Protein AF-A0A090WYJ0-F1 (afdb_monomer_lite)

Structure (mmCIF, N/CA/C/O backbone):
data_AF-A0A090WYJ0-F1
#
_entry.id   AF-A0A090WYJ0-F1
#
loop_
_atom_site.group_PDB
_atom_site.id
_atom_site.type_symbol
_atom_site.label_atom_id
_atom_site.label_alt_id
_atom_site.label_comp_id
_atom_site.label_asym_id
_atom_site.label_entity_id
_atom_site.label_seq_id
_atom_site.pdbx_PDB_ins_code
_atom_site.Cartn_x
_atom_site.Cartn_y
_atom_site.Cartn_z
_atom_site.occupancy
_atom_site.B_iso_or_equiv
_atom_site.auth_seq_id
_atom_site.auth_comp_id
_atom_site.auth_asym_id
_atom_site.auth_atom_id
_atom_site.pdbx_PDB_model_num
ATOM 1 N N . MET A 1 1 ? -16.079 -1.751 -13.961 1.00 79.25 1 MET A N 1
ATOM 2 C CA . MET A 1 1 ? -15.359 -2.997 -13.601 1.00 79.25 1 MET A CA 1
ATOM 3 C C . MET A 1 1 ? -13.976 -2.729 -13.019 1.00 79.25 1 MET A C 1
ATOM 5 O O . MET A 1 1 ? -13.854 -2.865 -11.814 1.00 79.25 1 MET A O 1
ATOM 9 N N . LYS A 1 2 ? -12.963 -2.288 -13.786 1.00 89.62 2 LYS A N 1
ATOM 10 C CA . LYS A 1 2 ? -11.588 -2.094 -13.260 1.00 89.62 2 LYS A CA 1
ATOM 11 C C . LYS A 1 2 ? -11.513 -1.202 -12.009 1.00 89.62 2 LYS A C 1
ATOM 13 O O . LYS A 1 2 ? -10.963 -1.617 -10.999 1.00 89.62 2 LYS A O 1
ATOM 18 N N . ALA A 1 3 ? -12.135 -0.022 -12.050 1.00 92.62 3 ALA A N 1
ATOM 19 C CA . ALA A 1 3 ? -12.154 0.912 -10.918 1.00 92.62 3 ALA A CA 1
ATOM 20 C C . ALA A 1 3 ? -12.831 0.340 -9.657 1.00 92.62 3 ALA A C 1
ATOM 22 O O . ALA A 1 3 ? -12.442 0.658 -8.539 1.00 92.62 3 ALA A O 1
ATOM 23 N N . GLU A 1 4 ? -13.828 -0.524 -9.829 1.00 95.94 4 GLU A N 1
ATOM 24 C CA . GLU A 1 4 ? -14.573 -1.115 -8.717 1.00 95.94 4 GLU A CA 1
ATOM 25 C C . GLU A 1 4 ? -13.791 -2.249 -8.054 1.00 95.94 4 GLU A C 1
ATOM 27 O O . GLU A 1 4 ? -13.733 -2.318 -6.830 1.00 95.94 4 GLU A O 1
ATOM 32 N N . VAL A 1 5 ? -13.080 -3.048 -8.857 1.00 95.56 5 VAL A N 1
ATOM 33 C CA . VAL A 1 5 ? -12.118 -4.040 -8.361 1.00 95.56 5 VAL A CA 1
ATOM 34 C C . VAL A 1 5 ? -10.970 -3.356 -7.619 1.00 95.56 5 VAL A C 1
ATOM 36 O O . VAL A 1 5 ? -10.641 -3.772 -6.514 1.00 95.56 5 VAL A O 1
ATOM 39 N N . LEU A 1 6 ? -10.410 -2.267 -8.160 1.00 96.19 6 LEU A N 1
ATOM 40 C CA . LEU A 1 6 ? -9.384 -1.476 -7.464 1.00 96.19 6 LEU A CA 1
ATOM 41 C C . LEU A 1 6 ? -9.901 -0.932 -6.128 1.00 96.19 6 LEU A C 1
ATOM 43 O O . LEU A 1 6 ? -9.221 -1.026 -5.109 1.00 96.19 6 LEU A O 1
ATOM 47 N N . LYS A 1 7 ? -11.130 -0.405 -6.104 1.00 96.75 7 LYS A N 1
ATOM 48 C CA . LYS A 1 7 ? -11.761 0.081 -4.873 1.00 96.75 7 LYS A CA 1
ATOM 49 C C . LYS A 1 7 ? -11.944 -1.041 -3.851 1.00 96.75 7 LYS A C 1
ATOM 51 O O . LYS A 1 7 ? -11.660 -0.838 -2.671 1.00 96.75 7 LYS A O 1
ATOM 56 N N . GLN A 1 8 ? -12.396 -2.216 -4.282 1.00 96.88 8 GLN A N 1
ATOM 57 C CA . GLN A 1 8 ? -12.573 -3.375 -3.410 1.00 96.88 8 GLN A CA 1
ATOM 58 C C . GLN A 1 8 ? -11.232 -3.892 -2.874 1.00 96.88 8 GLN A C 1
ATOM 60 O O . GLN A 1 8 ? -11.124 -4.151 -1.677 1.00 96.88 8 GLN A O 1
ATOM 65 N N . ALA A 1 9 ? -10.205 -3.971 -3.723 1.00 95.56 9 ALA A N 1
ATOM 66 C CA . ALA A 1 9 ? -8.863 -4.397 -3.343 1.00 95.56 9 ALA A CA 1
ATOM 67 C C . ALA A 1 9 ? -8.244 -3.451 -2.301 1.00 95.56 9 ALA A C 1
ATOM 69 O O . ALA A 1 9 ? -7.809 -3.905 -1.247 1.00 95.56 9 ALA A O 1
ATOM 70 N N . ASN A 1 10 ? -8.305 -2.135 -2.529 1.00 97.00 10 ASN A N 1
ATOM 71 C CA . ASN A 1 10 ? -7.827 -1.149 -1.556 1.00 97.00 10 ASN A CA 1
ATOM 72 C C . ASN A 1 10 ? -8.656 -1.157 -0.256 1.00 97.00 10 ASN A C 1
ATOM 74 O O . ASN A 1 10 ? -8.104 -1.010 0.831 1.00 97.00 10 ASN A O 1
ATOM 78 N N . SER A 1 11 ? -9.971 -1.402 -0.330 1.00 96.75 11 SER A N 1
ATOM 79 C CA . SER A 1 11 ? -10.820 -1.526 0.870 1.00 96.75 11 SER A CA 1
ATOM 80 C C . SER A 1 11 ? -10.462 -2.747 1.724 1.00 96.75 11 SER A C 1
ATOM 82 O O . SER A 1 11 ? -10.577 -2.693 2.948 1.00 96.75 11 SER A O 1
ATOM 84 N N . ALA A 1 12 ? -10.003 -3.836 1.100 1.00 95.94 12 ALA A N 1
ATOM 85 C CA . ALA A 1 12 ? -9.545 -5.033 1.803 1.00 95.94 12 ALA A CA 1
ATOM 86 C C . ALA A 1 12 ? -8.237 -4.806 2.586 1.00 95.94 12 ALA A C 1
ATOM 88 O O . ALA A 1 12 ? -7.931 -5.567 3.500 1.00 95.94 12 ALA A O 1
ATOM 89 N N . CYS A 1 13 ? -7.487 -3.745 2.276 1.00 95.44 13 CYS A N 1
ATOM 90 C CA . CYS A 1 13 ? -6.263 -3.368 2.981 1.00 95.44 13 CYS A CA 1
ATOM 91 C C . CYS A 1 13 ? -6.509 -2.542 4.258 1.00 95.44 13 CYS A C 1
ATOM 93 O O . CYS A 1 13 ? -5.545 -2.169 4.931 1.00 95.44 13 CYS A O 1
ATOM 95 N N . LYS A 1 14 ? -7.766 -2.265 4.622 1.00 96.62 14 LYS A N 1
ATOM 96 C CA . LYS A 1 14 ? -8.106 -1.507 5.831 1.00 96.62 14 LYS A CA 1
ATOM 97 C C . LYS A 1 14 ? -7.654 -2.229 7.108 1.00 96.62 14 LYS A C 1
ATOM 99 O O . LYS A 1 14 ? -7.837 -3.432 7.259 1.00 96.62 14 LYS A O 1
ATOM 104 N N . ASN A 1 15 ? -7.115 -1.465 8.047 1.00 96.62 15 ASN A N 1
ATOM 105 C CA . ASN A 1 15 ? -6.467 -1.856 9.295 1.00 96.62 15 ASN A CA 1
ATOM 106 C C . ASN A 1 15 ? -5.259 -2.787 9.113 1.00 96.62 15 ASN A C 1
ATOM 108 O O . ASN A 1 15 ? -4.957 -3.597 9.989 1.00 96.62 15 ASN A O 1
ATOM 112 N N . THR A 1 16 ? -4.563 -2.690 7.979 1.00 97.31 16 THR A N 1
ATOM 113 C CA . THR A 1 16 ? -3.348 -3.474 7.714 1.00 97.31 16 THR A CA 1
ATOM 114 C C . THR A 1 16 ? -2.104 -2.587 7.658 1.00 97.31 16 THR A C 1
ATOM 116 O O . THR A 1 16 ? -2.172 -1.353 7.675 1.00 97.31 16 THR A O 1
ATOM 119 N N . LEU A 1 17 ? -0.932 -3.219 7.542 1.00 95.75 17 LEU A N 1
ATOM 120 C CA . LEU A 1 17 ? 0.316 -2.499 7.299 1.00 95.75 17 LEU A CA 1
ATOM 121 C C . LEU A 1 17 ? 0.277 -1.713 5.975 1.00 95.75 17 LEU A C 1
ATOM 123 O O . LEU A 1 17 ? 0.839 -0.624 5.906 1.00 95.75 17 LEU A O 1
ATOM 127 N N . MET A 1 18 ? -0.434 -2.221 4.961 1.00 96.12 18 MET A N 1
ATOM 128 C CA . MET A 1 18 ? -0.593 -1.538 3.672 1.00 96.12 18 MET A CA 1
ATOM 129 C C . MET A 1 18 ? -1.261 -0.171 3.855 1.00 96.12 18 MET A C 1
ATOM 131 O O . MET A 1 18 ? -0.768 0.818 3.328 1.00 96.12 18 MET A O 1
ATOM 135 N N . GLU A 1 19 ? -2.313 -0.084 4.678 1.00 95.81 19 GLU A N 1
ATOM 136 C CA . GLU A 1 19 ? -2.942 1.201 5.015 1.00 95.81 19 GLU A CA 1
ATOM 137 C C . GLU A 1 19 ? -2.005 2.088 5.843 1.00 95.81 19 GLU A C 1
ATOM 139 O O . GLU A 1 19 ? -1.846 3.268 5.542 1.00 95.81 19 GLU A O 1
ATOM 144 N N . THR A 1 20 ? -1.327 1.525 6.849 1.00 94.50 20 THR A N 1
ATOM 145 C CA . THR A 1 20 ? -0.395 2.278 7.716 1.00 94.50 20 THR A CA 1
ATOM 146 C C . THR A 1 20 ? 0.709 2.986 6.922 1.00 94.50 20 THR A C 1
ATOM 148 O O . THR A 1 20 ? 1.128 4.096 7.280 1.00 94.50 20 THR A O 1
ATOM 151 N N . LEU A 1 21 ? 1.176 2.337 5.853 1.00 95.50 21 LEU A N 1
ATOM 152 C CA . LEU A 1 21 ? 2.204 2.830 4.939 1.00 95.50 21 LEU A CA 1
ATOM 153 C C . LEU A 1 21 ? 1.630 3.583 3.726 1.00 95.50 21 LEU A C 1
ATOM 155 O O . LEU A 1 21 ? 2.401 4.032 2.884 1.00 95.50 21 LEU A O 1
ATOM 159 N N . HIS A 1 22 ? 0.309 3.770 3.652 1.00 95.38 22 HIS A N 1
ATOM 160 C CA . HIS A 1 22 ? -0.393 4.417 2.536 1.00 95.38 22 HIS A CA 1
ATOM 161 C C . HIS A 1 22 ? -0.088 3.771 1.175 1.00 95.38 22 HIS A C 1
ATOM 163 O O . HIS A 1 22 ? 0.107 4.460 0.174 1.00 95.38 22 HIS A O 1
ATOM 169 N N . ILE A 1 23 ? -0.019 2.441 1.143 1.00 96.38 23 ILE A N 1
ATOM 170 C CA . ILE A 1 23 ? 0.148 1.680 -0.091 1.00 96.38 23 ILE A CA 1
ATOM 171 C C . ILE A 1 23 ? -1.206 1.585 -0.797 1.00 96.38 23 ILE A C 1
ATOM 173 O O . ILE A 1 23 ? -2.177 1.100 -0.220 1.00 96.38 23 ILE A O 1
ATOM 177 N N . GLU A 1 24 ? -1.253 2.007 -2.058 1.00 97.06 24 GLU A N 1
ATOM 178 C CA . GLU A 1 24 ? -2.455 1.990 -2.893 1.00 97.06 24 GLU A CA 1
ATOM 179 C C . GLU A 1 24 ? -2.224 1.136 -4.139 1.00 97.06 24 GLU A C 1
ATOM 181 O O . GLU A 1 24 ? -1.283 1.370 -4.899 1.00 97.06 24 GLU A O 1
ATOM 186 N N . ILE A 1 25 ? -3.102 0.162 -4.380 1.00 97.69 25 ILE A N 1
ATOM 187 C CA . ILE A 1 25 ? -3.145 -0.588 -5.636 1.00 97.69 25 ILE A CA 1
ATOM 188 C C . ILE A 1 25 ? -3.737 0.330 -6.706 1.00 97.69 25 ILE A C 1
ATOM 190 O O . ILE A 1 25 ? -4.882 0.769 -6.587 1.00 97.69 25 ILE A O 1
ATOM 194 N N . VAL A 1 26 ? -2.967 0.591 -7.762 1.00 97.19 26 VAL A N 1
ATOM 195 C CA . VAL A 1 26 ? -3.338 1.534 -8.832 1.00 97.19 26 VAL A CA 1
ATOM 196 C C . VAL A 1 26 ? -3.607 0.851 -10.165 1.00 97.19 26 VAL A C 1
ATOM 198 O O . VAL A 1 26 ? -4.311 1.409 -11.005 1.00 97.19 26 VAL A O 1
ATOM 201 N N . ASP A 1 27 ? -3.065 -0.350 -10.374 1.00 97.50 27 ASP A N 1
ATOM 202 C CA . ASP A 1 27 ? -3.287 -1.105 -11.600 1.00 97.50 27 ASP A CA 1
ATOM 203 C C . ASP A 1 27 ? -3.123 -2.613 -11.388 1.00 97.50 27 ASP A C 1
ATOM 205 O O . ASP A 1 27 ? -2.446 -3.062 -10.463 1.00 97.50 27 ASP A O 1
ATOM 209 N N . PHE A 1 28 ? -3.733 -3.395 -12.268 1.00 96.94 28 PHE A N 1
ATOM 210 C CA . PHE A 1 28 ? -3.584 -4.838 -12.349 1.00 96.94 28 PHE A CA 1
ATOM 211 C C . PHE A 1 28 ? -3.861 -5.323 -13.774 1.00 96.94 28 PHE A C 1
ATOM 213 O O . PHE A 1 28 ? -4.585 -4.686 -14.545 1.00 96.94 28 PHE A O 1
ATOM 220 N N . GLY A 1 29 ? -3.314 -6.489 -14.092 1.00 95.00 29 GLY A N 1
ATOM 221 C CA . GLY A 1 29 ? -3.604 -7.238 -15.308 1.00 95.00 29 GLY A CA 1
ATOM 222 C C . GLY A 1 29 ? -3.480 -8.730 -15.042 1.00 95.00 29 GLY A C 1
ATOM 223 O O . GLY A 1 29 ? -3.310 -9.147 -13.898 1.00 95.00 29 GLY A O 1
ATOM 224 N N . ASP A 1 30 ? -3.529 -9.537 -16.095 1.00 95.38 30 ASP A N 1
ATOM 225 C CA . ASP A 1 30 ? -3.648 -10.995 -15.953 1.00 95.38 30 ASP A CA 1
ATOM 226 C C . ASP A 1 30 ? -2.474 -11.639 -15.197 1.00 95.38 30 ASP A C 1
ATOM 228 O O . ASP A 1 30 ? -2.652 -12.653 -14.531 1.00 95.38 30 ASP A O 1
ATOM 232 N N . ASN A 1 31 ? -1.287 -11.024 -15.253 1.00 96.94 31 ASN A N 1
ATOM 233 C CA . ASN A 1 31 ? -0.057 -11.537 -14.640 1.00 96.94 31 ASN A CA 1
ATOM 234 C C . ASN A 1 31 ? 0.701 -10.483 -13.813 1.00 96.94 31 ASN A C 1
ATOM 236 O O . ASN A 1 31 ? 1.892 -10.654 -13.551 1.00 96.94 31 ASN A O 1
ATOM 240 N N . PHE A 1 32 ? 0.065 -9.365 -13.443 1.00 96.75 32 PHE A N 1
ATOM 241 C CA . PHE A 1 32 ? 0.739 -8.316 -12.674 1.00 96.75 32 PHE A CA 1
ATOM 242 C C . PHE A 1 32 ? -0.195 -7.545 -11.740 1.00 96.75 32 PHE A C 1
ATOM 244 O O . PHE A 1 32 ? -1.399 -7.431 -11.972 1.00 96.75 32 PHE A O 1
ATOM 251 N N . LEU A 1 33 ? 0.411 -6.936 -10.721 1.00 96.25 33 LEU A N 1
ATOM 252 C CA . LEU A 1 33 ? -0.218 -5.995 -9.803 1.00 96.25 33 LEU A CA 1
ATOM 253 C C . LEU A 1 33 ? 0.735 -4.816 -9.579 1.00 96.25 33 LEU A C 1
ATOM 255 O O . LEU A 1 33 ? 1.914 -5.027 -9.297 1.00 96.25 33 LEU A O 1
ATOM 259 N N . ILE A 1 34 ? 0.236 -3.587 -9.703 1.00 97.62 34 ILE A N 1
ATOM 260 C CA . ILE A 1 34 ? 1.006 -2.359 -9.474 1.00 97.62 34 ILE A CA 1
ATOM 261 C C . ILE A 1 34 ? 0.406 -1.613 -8.287 1.00 97.62 34 ILE A C 1
ATOM 263 O O . ILE A 1 34 ? -0.792 -1.320 -8.257 1.00 97.62 34 ILE A O 1
ATOM 267 N 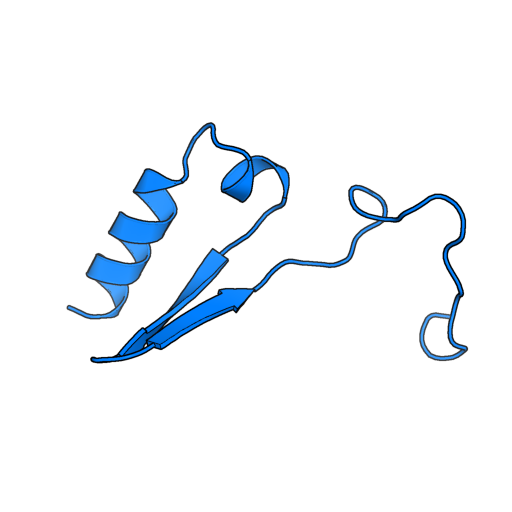N . ALA A 1 35 ? 1.265 -1.247 -7.339 1.00 97.56 35 ALA A N 1
ATOM 268 C CA . ALA A 1 35 ? 0.917 -0.406 -6.205 1.00 97.56 35 ALA A CA 1
ATOM 269 C C . ALA A 1 35 ? 1.897 0.765 -6.061 1.00 97.56 35 ALA A C 1
ATOM 271 O O . ALA A 1 35 ? 3.050 0.684 -6.489 1.00 97.56 35 ALA A O 1
ATOM 272 N N . LYS A 1 36 ? 1.4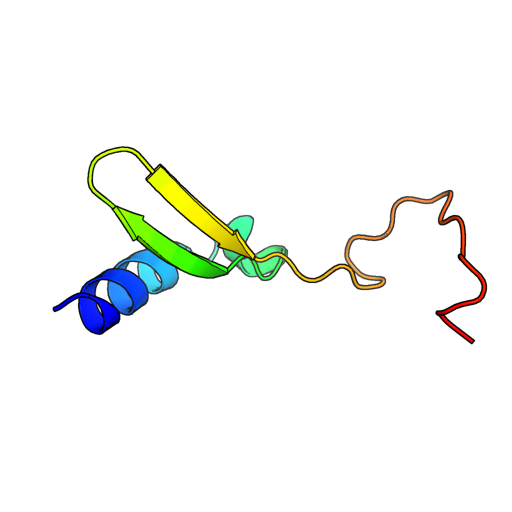32 1.858 -5.457 1.00 97.00 36 LYS A N 1
ATOM 273 C CA . LYS A 1 36 ? 2.235 3.033 -5.105 1.00 97.00 36 LYS A CA 1
ATOM 274 C C . LYS A 1 36 ? 2.351 3.139 -3.593 1.00 97.00 36 LYS A C 1
ATOM 276 O O . LYS A 1 36 ? 1.399 2.836 -2.888 1.00 97.00 36 LYS A O 1
ATOM 281 N N . MET A 1 37 ? 3.497 3.610 -3.114 1.00 96.25 37 MET A N 1
ATOM 282 C CA . MET A 1 37 ? 3.736 3.930 -1.707 1.00 96.25 37 MET A CA 1
ATOM 283 C C . MET A 1 37 ? 4.433 5.292 -1.634 1.00 96.25 37 MET A C 1
ATOM 285 O O . MET A 1 37 ? 5.480 5.453 -2.267 1.00 96.25 37 MET A O 1
ATOM 289 N N . PRO A 1 38 ? 3.890 6.282 -0.909 1.00 93.94 38 PRO A N 1
ATOM 290 C CA . PRO A 1 38 ? 4.523 7.586 -0.802 1.00 93.94 38 PRO A CA 1
ATOM 291 C C . PRO A 1 38 ? 5.731 7.525 0.140 1.00 93.94 38 PRO A C 1
ATOM 293 O O . PRO A 1 38 ? 5.633 7.053 1.274 1.00 93.94 3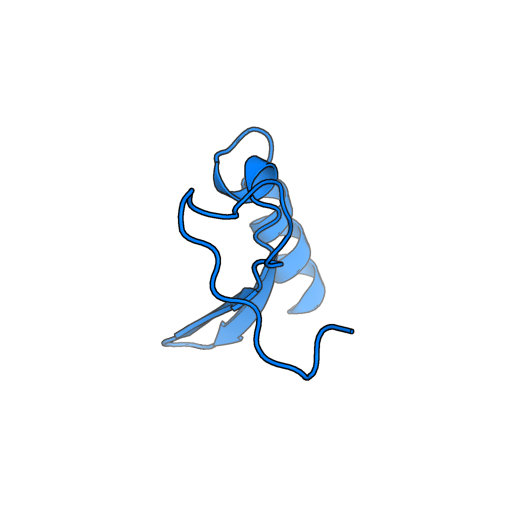8 PRO A O 1
ATOM 296 N N . VAL A 1 39 ? 6.870 8.058 -0.304 1.00 90.31 39 VAL A N 1
ATOM 297 C CA . VAL A 1 39 ? 8.034 8.264 0.565 1.00 90.31 39 VAL A CA 1
ATOM 298 C C . VAL A 1 39 ? 7.833 9.573 1.318 1.00 90.31 39 VAL A C 1
ATOM 300 O O . VAL A 1 39 ? 7.851 10.655 0.741 1.00 90.31 39 VAL A O 1
ATOM 303 N N . THR A 1 40 ? 7.573 9.456 2.614 1.00 87.94 40 THR A N 1
ATOM 304 C CA . THR A 1 40 ? 7.357 10.576 3.538 1.00 87.94 40 THR A CA 1
ATOM 305 C C . THR A 1 40 ? 8.198 10.354 4.794 1.00 87.94 40 THR A C 1
ATOM 307 O O . THR A 1 40 ? 8.593 9.213 5.050 1.00 87.94 40 THR A O 1
ATOM 310 N N . PRO A 1 41 ? 8.402 11.371 5.654 1.00 88.06 41 PRO A N 1
ATOM 311 C CA . PRO A 1 41 ? 9.127 11.201 6.916 1.00 88.06 41 PRO A CA 1
ATOM 312 C C . PRO A 1 41 ? 8.642 10.047 7.806 1.00 88.06 41 PRO A C 1
ATOM 314 O O . PRO A 1 41 ? 9.428 9.498 8.568 1.00 88.06 41 PRO A O 1
ATOM 317 N N . ARG A 1 42 ? 7.378 9.619 7.669 1.00 81.50 42 ARG A N 1
ATOM 318 C CA . ARG A 1 42 ? 6.819 8.443 8.359 1.00 81.50 42 ARG A CA 1
ATOM 319 C C . ARG A 1 42 ? 7.520 7.128 7.992 1.00 81.50 42 ARG A C 1
ATOM 321 O O . ARG A 1 42 ? 7.525 6.209 8.803 1.00 81.50 42 ARG A O 1
ATOM 328 N N . VAL A 1 43 ? 8.055 7.025 6.778 1.00 86.75 43 VAL A N 1
ATOM 329 C CA . VAL A 1 43 ? 8.703 5.817 6.235 1.00 86.75 43 VAL A CA 1
ATOM 330 C C . VAL A 1 43 ? 10.193 6.029 5.954 1.00 86.75 43 VAL A C 1
ATOM 332 O O . VAL A 1 43 ? 10.846 5.168 5.370 1.00 86.75 43 VAL A O 1
ATOM 335 N N . HIS A 1 44 ? 10.741 7.175 6.363 1.00 88.38 44 HIS A N 1
ATOM 336 C CA . HIS A 1 44 ? 12.169 7.440 6.288 1.00 88.38 44 HIS A CA 1
ATOM 337 C C . HIS A 1 44 ? 12.927 6.521 7.249 1.00 88.38 44 HIS A C 1
ATOM 339 O O . HIS A 1 44 ? 12.577 6.379 8.420 1.00 88.38 44 HIS A O 1
ATOM 345 N N . GLN A 1 45 ? 13.998 5.920 6.747 1.00 85.31 45 GLN A N 1
ATOM 346 C CA . GLN A 1 45 ? 14.970 5.217 7.577 1.00 85.31 45 GLN A CA 1
ATOM 347 C C . GLN A 1 45 ? 15.977 6.215 8.182 1.00 85.31 45 GLN A C 1
ATOM 349 O O . GLN A 1 45 ? 16.140 7.302 7.630 1.00 85.31 45 GLN A O 1
ATOM 354 N N . PRO A 1 46 ? 16.661 5.886 9.294 1.00 87.06 46 PRO A N 1
ATOM 355 C CA . PRO A 1 46 ? 17.480 6.846 10.043 1.00 87.06 46 PRO A CA 1
ATOM 356 C C . PRO A 1 46 ? 18.570 7.583 9.247 1.00 87.06 46 PRO A C 1
ATOM 358 O O . PRO A 1 46 ? 18.887 8.723 9.569 1.00 87.06 46 PRO A O 1
ATOM 361 N N . MET A 1 47 ? 19.139 6.972 8.207 1.00 81.75 47 MET A N 1
ATOM 362 C CA . MET A 1 47 ? 20.144 7.586 7.332 1.00 81.75 47 MET A CA 1
ATOM 363 C C . MET A 1 47 ? 19.538 8.117 6.028 1.00 81.75 47 MET A C 1
ATOM 365 O O . MET A 1 47 ? 19.917 7.673 4.944 1.00 81.75 47 MET A O 1
ATOM 369 N N . VAL A 1 48 ? 18.574 9.036 6.094 1.00 72.44 48 VAL A N 1
ATOM 370 C CA . VAL A 1 48 ? 18.045 9.680 4.877 1.00 72.44 48 VAL A CA 1
ATOM 371 C C . VAL A 1 48 ? 19.166 10.438 4.163 1.00 72.44 48 VAL A C 1
ATOM 373 O O . VAL A 1 48 ? 19.758 11.352 4.733 1.00 72.44 48 VAL A O 1
ATOM 376 N N . PHE A 1 49 ? 19.434 10.079 2.908 1.00 66.44 49 PHE A N 1
ATOM 377 C CA . PHE A 1 49 ? 20.288 10.858 2.016 1.00 66.44 49 PHE A CA 1
ATOM 378 C C . PHE A 1 49 ? 19.391 11.794 1.204 1.00 66.44 49 PHE A C 1
ATOM 380 O O . PHE A 1 49 ? 18.585 11.327 0.401 1.00 66.44 4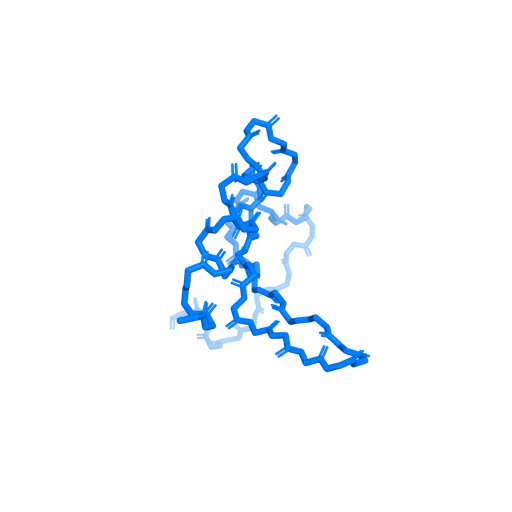9 PHE A O 1
ATOM 387 N N . TYR A 1 50 ? 19.496 13.101 1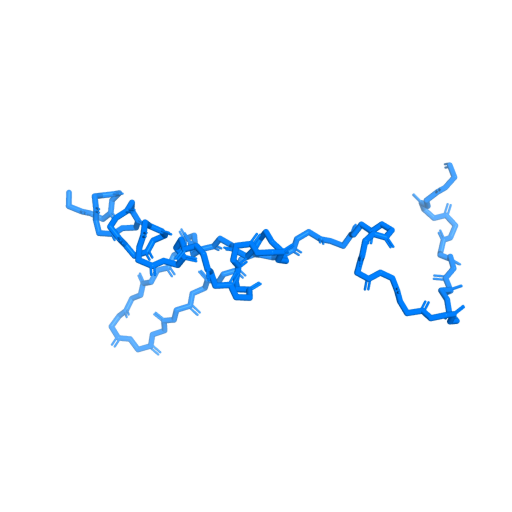.440 1.00 62.81 50 TYR A N 1
ATOM 388 C CA . TYR A 1 50 ? 18.831 14.104 0.610 1.00 62.81 50 TYR A CA 1
ATOM 389 C C . TYR A 1 50 ? 19.561 14.209 -0.734 1.00 62.81 50 TYR A C 1
ATOM 391 O O . TYR A 1 50 ? 20.784 14.343 -0.762 1.00 62.81 50 TYR A O 1
ATOM 399 N N . THR A 1 51 ? 18.824 14.158 -1.840 1.00 55.59 51 THR A N 1
ATOM 400 C CA . THR A 1 51 ? 19.309 14.605 -3.154 1.00 55.59 51 THR A CA 1
ATOM 401 C C . THR A 1 51 ? 18.880 16.058 -3.359 1.00 55.59 51 THR A C 1
ATOM 403 O O . THR A 1 51 ? 17.789 16.428 -2.929 1.00 55.59 51 THR A O 1
ATOM 406 N N . GLU A 1 52 ? 19.710 16.883 -4.005 1.00 50.88 52 GLU A N 1
ATOM 407 C CA . GLU A 1 52 ? 19.509 18.345 -4.115 1.00 50.88 52 GLU A CA 1
ATOM 408 C C . GLU A 1 52 ? 18.174 18.783 -4.753 1.00 50.88 52 GLU A C 1
ATOM 410 O O . GLU A 1 52 ? 17.768 19.924 -4.583 1.00 50.88 52 GLU A O 1
ATOM 415 N N . GLU A 1 53 ? 17.439 17.883 -5.410 1.00 52.91 53 GLU A N 1
ATOM 416 C CA . GLU A 1 53 ? 16.079 18.132 -5.922 1.00 52.91 53 GLU A CA 1
ATOM 417 C C . GLU A 1 53 ? 14.990 18.271 -4.838 1.00 52.91 53 GLU A C 1
ATOM 419 O O . GLU A 1 53 ? 13.836 18.541 -5.168 1.00 52.91 53 GLU A O 1
ATOM 424 N N . GLN A 1 54 ? 15.316 18.070 -3.556 1.00 52.84 54 GLN A N 1
ATOM 425 C CA . GLN A 1 54 ? 14.365 18.186 -2.440 1.00 52.84 54 GLN A CA 1
ATOM 426 C C . GLN A 1 54 ? 14.569 19.439 -1.556 1.00 52.84 54 GLN A C 1
ATOM 428 O O . GLN A 1 54 ? 14.070 19.455 -0.427 1.00 52.84 54 GLN A O 1
ATOM 433 N N . LEU A 1 55 ? 15.263 20.475 -2.061 1.00 44.78 55 LEU A N 1
ATOM 434 C CA . LEU A 1 55 ? 15.300 21.843 -1.503 1.00 44.78 55 LEU A CA 1
ATOM 435 C C . LEU A 1 55 ? 14.434 22.817 -2.314 1.00 44.78 55 LEU A C 1
ATOM 437 O O . LEU A 1 55 ? 14.536 22.806 -3.560 1.00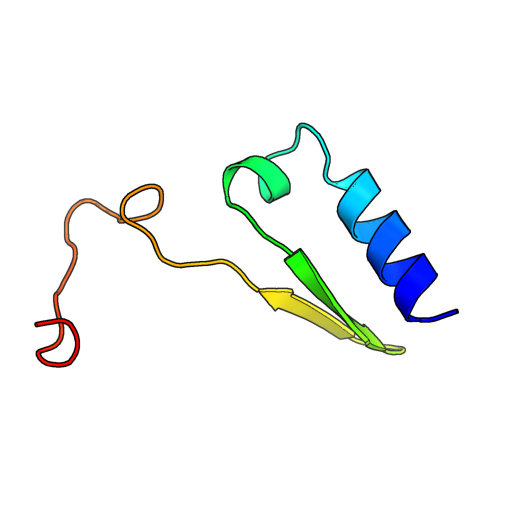 44.78 55 LEU A O 1
#

Foldseek 3Di:
DFVVVQVVVQVVCPPHVCVVQVKGFDDDDPPDTDIDGDDDPSPDDPPDDDDPVVD

Secondary structure (DSSP, 8-state):
-HHHHHHHHHHHTTTSHHHHTT-EEEEEETTEEEEE----GGG--SS----GGG-

Sequence (55 aa):
MKAEVLKQANSACKNTLMETLHIEIVDFGDNFLIAKMPVTPRVHQPMVFYTEEQL

Organism: NCBI:txid504487

pLDDT: mean 88.51, std 13.97, range [44.78, 97.69]

Radius of gyration: 14.64 Å; chains: 1; bounding box: 36×33×26 Å